Protein AF-A0A1Y6M067-F1 (afdb_monomer_lite)

Organism: NCBI:txid1276529

InterPro domains:
  IPR058913 Integrase core domain, putative [PF24764] (2-36)

Radius of gyration: 23.62 Å; chains: 1; bounding box: 59×36×52 Å

Secondary structure (DSSP, 8-state):
-HHHHHHHHHHHHHHHHHHHHHHHHHHSPBPP-TT-TTS--B-HHHHHHT--PPP-SPPP-HHHHHHHHHHHTT--TT-SS-HHHHHHHHHHHHHTT-TTS-SS-S-TTT---HHHHHHHHHHHHHHHHHHHHTT----PPPPPP-TTTT-------HHHHHHHHHHHHS--

Sequence (172 aa):
MDRISMKFIYTPMIRKQLQGFVRTWNKHKIRRQRNRPHVIPGRPHVLYNYLQRPNQGDPIDTEYIKALNETTKGWKIHEYLPKTTIEFCKDILRREGFPSGRAAPANFVQSLGKEEH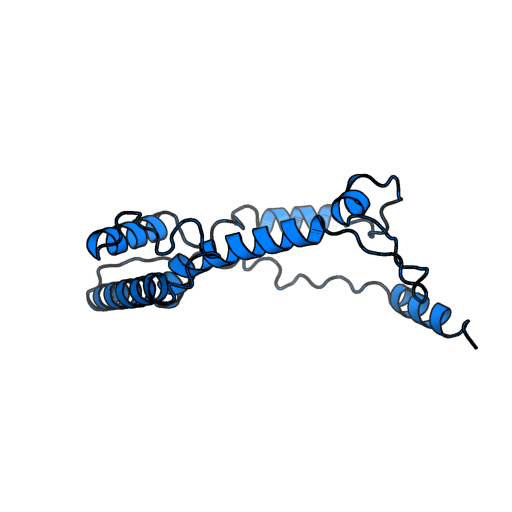EIAYARLRYRLRQLSDGEQASLEETLAPLGGRKWKPTSTSDEVLDLYKEHAEDED

pLDDT: mean 74.22, std 13.98, range [37.69, 90.56]

Structure (mmCIF, N/CA/C/O backbone):
data_AF-A0A1Y6M067-F1
#
_entry.id   AF-A0A1Y6M067-F1
#
loop_
_atom_site.group_PDB
_atom_site.id
_atom_site.type_symbol
_atom_site.label_atom_id
_atom_site.label_alt_id
_atom_site.label_comp_id
_atom_site.label_asym_id
_atom_site.label_entity_id
_atom_site.label_seq_id
_atom_site.pdbx_PDB_ins_code
_atom_site.Cartn_x
_atom_site.Cartn_y
_atom_site.Cartn_z
_atom_site.occupancy
_atom_site.B_iso_or_equiv
_atom_site.auth_seq_id
_atom_site.auth_comp_id
_atom_site.auth_asym_id
_atom_site.auth_atom_id
_atom_site.pdbx_PDB_model_num
ATOM 1 N N . MET A 1 1 ? -9.437 -9.865 12.745 1.00 78.50 1 MET A N 1
ATOM 2 C CA . MET A 1 1 ? -9.224 -8.541 13.379 1.00 78.50 1 MET A CA 1
ATOM 3 C C . MET A 1 1 ? -7.798 -8.019 13.241 1.00 78.50 1 MET A C 1
ATOM 5 O O . MET A 1 1 ? -7.628 -6.966 12.642 1.00 78.50 1 MET A O 1
ATOM 9 N N . ASP A 1 2 ? -6.770 -8.751 13.684 1.00 82.19 2 ASP A N 1
ATOM 10 C CA . ASP A 1 2 ? -5.371 -8.274 13.629 1.00 82.19 2 ASP A CA 1
ATOM 11 C C . ASP A 1 2 ? -4.898 -7.876 12.212 1.00 82.19 2 ASP A C 1
ATOM 13 O O . ASP A 1 2 ? -4.260 -6.838 12.034 1.00 82.19 2 ASP A O 1
ATOM 17 N N . ARG A 1 3 ? -5.276 -8.644 11.178 1.00 85.19 3 ARG A N 1
ATOM 18 C CA . ARG A 1 3 ? -4.972 -8.320 9.770 1.00 85.19 3 ARG A CA 1
ATOM 19 C C . ARG A 1 3 ? -5.611 -7.012 9.311 1.00 85.19 3 ARG A C 1
ATOM 21 O O . ARG A 1 3 ? -4.978 -6.277 8.561 1.00 85.19 3 ARG A O 1
ATOM 28 N N . ILE A 1 4 ? -6.831 -6.709 9.755 1.00 86.31 4 ILE A N 1
ATOM 29 C CA . ILE A 1 4 ? -7.535 -5.464 9.416 1.00 86.31 4 ILE A CA 1
ATOM 30 C C . ILE A 1 4 ? -6.818 -4.282 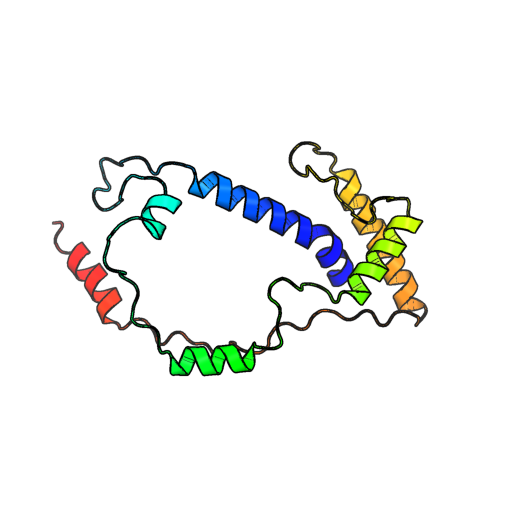10.060 1.00 86.31 4 ILE A C 1
ATOM 32 O O . ILE A 1 4 ? -6.485 -3.333 9.356 1.00 86.31 4 ILE A O 1
ATOM 36 N N . SER A 1 5 ? -6.494 -4.372 11.356 1.00 85.75 5 SER A N 1
ATOM 37 C CA . SER A 1 5 ? -5.707 -3.347 12.053 1.00 85.75 5 SER A CA 1
ATOM 38 C C . SER A 1 5 ? -4.367 -3.114 11.359 1.00 85.75 5 SER A C 1
ATOM 40 O O . SER A 1 5 ? -4.016 -1.978 11.054 1.00 85.75 5 SER A O 1
ATOM 42 N N . MET A 1 6 ? -3.638 -4.186 11.038 1.00 87.56 6 MET A N 1
ATOM 43 C CA . MET A 1 6 ? -2.339 -4.085 10.375 1.00 87.56 6 MET A CA 1
ATOM 44 C C . MET A 1 6 ? -2.465 -3.456 8.981 1.00 87.56 6 MET A C 1
ATOM 46 O O . MET A 1 6 ? -1.743 -2.512 8.659 1.00 87.56 6 MET A O 1
ATOM 50 N N . LYS A 1 7 ? -3.415 -3.928 8.161 1.00 87.19 7 LYS A N 1
ATOM 51 C CA . LYS A 1 7 ? -3.679 -3.384 6.822 1.00 87.19 7 LYS A CA 1
ATOM 52 C C . LYS A 1 7 ? -4.050 -1.905 6.896 1.00 87.19 7 LYS A C 1
ATOM 54 O O . LYS A 1 7 ? -3.507 -1.118 6.127 1.00 87.19 7 LYS A O 1
ATOM 59 N N . PHE A 1 8 ? -4.943 -1.523 7.803 1.00 87.94 8 PHE A N 1
ATOM 60 C CA . PHE A 1 8 ? -5.417 -0.150 7.947 1.00 87.94 8 PHE A CA 1
ATOM 61 C C . PHE A 1 8 ? -4.287 0.827 8.295 1.00 87.94 8 PHE A C 1
ATOM 63 O O . PHE A 1 8 ? -4.163 1.864 7.643 1.00 87.94 8 PHE A O 1
ATOM 70 N N . ILE A 1 9 ? -3.449 0.470 9.273 1.00 85.62 9 ILE A N 1
ATOM 71 C CA . ILE A 1 9 ? -2.359 1.316 9.772 1.00 85.62 9 ILE A CA 1
ATOM 72 C C . ILE A 1 9 ? -1.198 1.353 8.768 1.00 85.62 9 ILE A C 1
ATOM 74 O O . ILE A 1 9 ? -0.825 2.420 8.284 1.00 85.62 9 ILE A O 1
ATOM 78 N N . TYR A 1 10 ? -0.656 0.188 8.402 1.00 85.56 10 TYR A N 1
ATOM 79 C CA . TYR A 1 10 ? 0.636 0.100 7.716 1.00 85.56 10 TYR A CA 1
ATOM 80 C C . TYR A 1 10 ? 0.550 0.176 6.190 1.00 85.56 10 TYR A C 1
ATOM 82 O O . TYR A 1 10 ? 1.476 0.682 5.559 1.00 85.56 10 TYR A O 1
ATOM 90 N N . THR A 1 11 ? -0.542 -0.266 5.556 1.00 87.56 11 THR A N 1
ATOM 91 C CA . THR A 1 11 ? -0.654 -0.223 4.082 1.00 87.56 11 THR A CA 1
ATOM 92 C C . THR A 1 11 ? -0.458 1.179 3.492 1.00 87.56 11 THR A C 1
ATOM 94 O O . THR A 1 11 ? 0.332 1.312 2.552 1.00 87.56 11 THR A O 1
ATOM 97 N N . PRO A 1 12 ? -1.114 2.249 3.992 1.00 85.12 12 PRO A N 1
ATOM 98 C CA . PRO A 1 12 ? -0.877 3.592 3.463 1.00 85.12 12 PRO A CA 1
ATOM 99 C C . PRO A 1 12 ? 0.567 4.072 3.690 1.00 85.12 12 PRO A C 1
ATOM 101 O O . PRO A 1 12 ? 1.115 4.769 2.834 1.00 85.12 12 PRO A O 1
ATOM 104 N N . MET A 1 13 ? 1.201 3.667 4.795 1.00 82.38 13 MET A N 1
ATOM 105 C CA . MET A 1 13 ? 2.588 4.019 5.123 1.00 82.38 13 MET A CA 1
ATOM 106 C C . MET A 1 13 ? 3.570 3.357 4.150 1.00 82.38 13 MET A C 1
ATOM 108 O O . MET A 1 13 ? 4.360 4.047 3.503 1.00 82.38 13 MET A O 1
ATOM 112 N N . ILE A 1 14 ? 3.449 2.039 3.968 1.00 85.56 14 ILE A N 1
ATOM 113 C CA . ILE A 1 14 ? 4.265 1.251 3.037 1.00 85.56 14 ILE A CA 1
ATOM 114 C C . ILE A 1 14 ? 4.098 1.779 1.612 1.00 85.56 14 ILE A C 1
ATOM 116 O O . ILE A 1 14 ? 5.088 2.019 0.924 1.00 85.56 14 ILE A O 1
ATOM 120 N N . ARG A 1 15 ? 2.858 2.030 1.164 1.00 86.88 15 ARG A N 1
ATOM 121 C CA . ARG A 1 15 ? 2.598 2.577 -0.179 1.00 86.88 15 ARG A CA 1
ATOM 122 C C . ARG A 1 15 ? 3.302 3.912 -0.394 1.00 86.88 15 ARG A C 1
ATOM 124 O O . ARG A 1 15 ? 3.899 4.118 -1.448 1.00 86.88 15 ARG A O 1
ATOM 131 N N . LYS A 1 16 ? 3.268 4.804 0.598 1.00 84.19 16 LYS A N 1
ATOM 132 C CA . LYS A 1 16 ? 3.953 6.096 0.514 1.00 84.19 16 LYS A CA 1
ATOM 133 C C . LYS A 1 16 ? 5.473 5.936 0.445 1.00 84.19 16 LYS A C 1
ATOM 135 O O . LYS A 1 16 ? 6.105 6.595 -0.380 1.00 84.19 16 LYS A O 1
ATOM 140 N N . GLN A 1 17 ? 6.056 5.070 1.272 1.00 83.75 17 GLN A N 1
ATOM 141 C CA . GLN A 1 17 ? 7.497 4.810 1.241 1.00 83.75 17 GLN A CA 1
ATOM 142 C C . GLN A 1 17 ? 7.943 4.193 -0.076 1.00 83.75 17 GLN A C 1
ATOM 144 O O . GLN A 1 17 ? 8.908 4.667 -0.667 1.00 83.75 17 GLN A O 1
ATOM 149 N N . LEU A 1 18 ? 7.213 3.193 -0.568 1.00 87.38 18 LEU A N 1
ATOM 150 C CA . LEU A 1 18 ? 7.517 2.543 -1.835 1.00 87.38 18 LEU A CA 1
ATOM 151 C C . LEU A 1 18 ? 7.451 3.543 -2.993 1.00 87.38 18 LEU A C 1
ATOM 153 O O . LEU A 1 18 ? 8.366 3.607 -3.807 1.00 87.38 18 LEU A O 1
ATOM 157 N N . GLN A 1 19 ? 6.417 4.391 -3.033 1.00 87.25 19 GLN A N 1
ATOM 158 C CA . GLN A 1 19 ? 6.335 5.474 -4.016 1.00 87.25 19 GLN A CA 1
ATOM 159 C C . GLN A 1 19 ? 7.514 6.449 -3.900 1.00 87.25 19 GLN A C 1
ATOM 161 O O . GLN A 1 19 ? 8.064 6.867 -4.919 1.00 87.25 19 GLN A O 1
ATOM 166 N N . GLY A 1 20 ? 7.917 6.811 -2.679 1.00 86.94 20 GLY A N 1
ATOM 167 C CA . GLY A 1 20 ? 9.082 7.661 -2.430 1.00 86.94 20 GLY A CA 1
ATOM 168 C C . GLY A 1 20 ? 10.390 7.029 -2.908 1.00 86.94 20 GLY A C 1
ATOM 169 O O . GLY A 1 20 ? 11.183 7.697 -3.572 1.00 86.94 20 GLY A O 1
ATOM 170 N N . PHE A 1 21 ? 10.578 5.736 -2.642 1.00 88.00 21 PHE A N 1
ATOM 171 C CA . PHE A 1 21 ? 11.720 4.954 -3.103 1.00 88.00 21 PHE A CA 1
ATOM 172 C C . PHE A 1 21 ? 11.780 4.916 -4.631 1.00 88.00 21 PHE A C 1
ATOM 174 O O . PHE A 1 21 ? 12.775 5.346 -5.207 1.00 88.00 21 PHE A O 1
ATOM 181 N N . VAL A 1 22 ? 10.690 4.508 -5.291 1.00 87.38 22 VAL A N 1
ATOM 182 C CA . VAL A 1 22 ? 10.603 4.427 -6.759 1.00 87.38 22 VAL A CA 1
ATOM 183 C C . VAL A 1 22 ? 10.904 5.781 -7.400 1.00 87.38 22 VAL A C 1
ATOM 185 O O . VAL A 1 22 ? 11.709 5.861 -8.324 1.00 87.38 22 VAL A O 1
ATOM 188 N N . ARG A 1 23 ? 10.312 6.871 -6.893 1.00 87.38 23 ARG A N 1
ATOM 189 C CA . ARG A 1 23 ? 10.556 8.229 -7.410 1.00 87.38 23 ARG A CA 1
ATOM 190 C C . ARG A 1 23 ? 12.009 8.661 -7.242 1.00 87.38 23 ARG A C 1
ATOM 192 O O . ARG A 1 23 ? 12.594 9.206 -8.175 1.00 87.38 23 ARG A O 1
ATOM 199 N N . THR A 1 24 ? 12.579 8.426 -6.064 1.00 88.38 24 THR A N 1
ATOM 200 C CA . THR A 1 24 ? 13.970 8.785 -5.760 1.00 88.38 24 THR A CA 1
ATOM 201 C C . THR A 1 24 ? 14.928 8.006 -6.652 1.00 88.38 24 THR A C 1
ATOM 203 O O . THR A 1 24 ? 15.778 8.596 -7.317 1.00 88.38 24 THR A O 1
ATOM 206 N N . TRP A 1 25 ? 14.742 6.691 -6.742 1.00 84.81 25 TRP A N 1
ATOM 207 C CA . TRP A 1 25 ? 15.632 5.819 -7.494 1.00 84.81 25 TRP A CA 1
ATOM 208 C C . TRP A 1 25 ? 15.549 6.061 -9.002 1.00 84.81 25 TRP A C 1
ATOM 210 O O . TRP A 1 25 ? 16.574 6.206 -9.662 1.00 84.81 25 TRP A O 1
ATOM 220 N N . ASN A 1 26 ? 14.341 6.239 -9.542 1.00 86.19 26 ASN A N 1
ATOM 221 C CA . ASN A 1 26 ? 14.147 6.518 -10.968 1.00 86.19 26 ASN A CA 1
ATOM 222 C C . ASN A 1 26 ? 14.679 7.893 -11.405 1.00 86.19 26 ASN A C 1
ATOM 224 O O . ASN A 1 26 ? 14.881 8.123 -12.601 1.00 86.19 26 ASN A O 1
ATOM 228 N N . LYS A 1 27 ? 14.927 8.805 -10.456 1.00 88.00 27 LYS A N 1
ATOM 229 C CA . LYS A 1 27 ? 15.588 10.093 -10.705 1.00 88.00 27 LYS A CA 1
ATOM 230 C C . LYS A 1 27 ? 17.112 9.957 -10.778 1.00 88.00 27 LYS A C 1
ATOM 232 O O . LYS A 1 27 ? 17.760 10.760 -11.457 1.00 88.00 27 LYS A O 1
ATOM 237 N N . HIS A 1 28 ? 17.693 8.977 -10.088 1.00 86.25 28 HIS A N 1
ATOM 238 C CA . HIS A 1 28 ? 19.138 8.790 -10.043 1.00 86.25 28 HIS A CA 1
ATOM 239 C C . HIS A 1 28 ? 19.673 8.313 -11.394 1.00 86.25 28 HIS A C 1
ATOM 241 O O . HIS A 1 28 ? 19.122 7.426 -12.039 1.00 86.25 28 HIS A O 1
ATOM 247 N N . LYS A 1 29 ? 20.765 8.933 -11.846 1.00 86.44 29 LYS A N 1
ATOM 248 C CA . LYS A 1 29 ? 21.428 8.553 -13.094 1.00 86.44 29 LYS A CA 1
ATOM 249 C C . LYS A 1 29 ? 22.259 7.290 -12.856 1.00 86.44 29 LYS A C 1
ATOM 251 O O . LYS A 1 29 ? 23.183 7.320 -12.044 1.00 86.44 29 LYS A O 1
ATOM 256 N N . ILE A 1 30 ? 21.980 6.229 -13.610 1.00 85.88 30 ILE A N 1
ATOM 257 C CA . ILE A 1 30 ? 22.866 5.076 -13.765 1.00 85.88 30 ILE A CA 1
ATOM 258 C C . ILE A 1 30 ? 24.178 5.591 -14.361 1.00 85.88 30 ILE A C 1
ATOM 260 O O . ILE A 1 30 ? 24.204 6.191 -15.443 1.00 85.88 30 ILE A O 1
ATOM 264 N N . ARG A 1 31 ? 25.266 5.418 -13.610 1.00 86.00 31 ARG A N 1
ATOM 265 C CA . ARG A 1 31 ? 26.609 5.827 -14.028 1.00 86.00 31 ARG A CA 1
ATOM 266 C C . ARG A 1 31 ? 27.177 4.801 -15.001 1.00 86.00 31 ARG A C 1
ATOM 268 O O . ARG A 1 31 ? 26.875 3.617 -14.901 1.00 86.00 31 ARG A O 1
ATOM 275 N N . ARG A 1 32 ? 28.033 5.262 -15.913 1.00 86.69 32 ARG A N 1
ATOM 276 C CA . ARG A 1 32 ? 28.784 4.372 -16.801 1.00 86.69 32 ARG A CA 1
ATOM 277 C C . ARG A 1 32 ? 29.729 3.517 -15.956 1.00 86.69 32 ARG A C 1
ATOM 279 O O . ARG A 1 32 ? 30.470 4.057 -15.138 1.00 86.69 32 ARG A O 1
ATOM 286 N N . GLN A 1 33 ? 29.693 2.207 -16.159 1.00 85.94 33 GLN A N 1
ATOM 287 C CA . GLN A 1 33 ? 30.559 1.248 -15.478 1.00 85.94 33 GLN A CA 1
ATOM 288 C C . GLN A 1 33 ? 31.599 0.730 -16.474 1.00 85.94 33 GLN A C 1
ATOM 290 O O . GLN A 1 33 ? 31.235 0.258 -17.547 1.00 85.94 33 GLN A O 1
ATOM 295 N N . ARG A 1 34 ? 32.895 0.840 -16.138 1.00 86.00 34 ARG A N 1
ATOM 296 C CA . ARG A 1 34 ? 34.000 0.477 -17.049 1.00 86.00 34 ARG A CA 1
ATOM 297 C C . ARG A 1 34 ? 33.937 -0.990 -17.485 1.00 86.00 34 ARG A C 1
ATOM 299 O O . ARG A 1 34 ? 34.143 -1.267 -18.656 1.00 86.00 34 ARG A O 1
ATOM 306 N N . ASN A 1 35 ? 33.580 -1.883 -16.564 1.00 90.56 35 ASN A N 1
ATOM 307 C CA . ASN A 1 35 ? 33.572 -3.331 -16.789 1.00 90.56 35 ASN A CA 1
ATOM 308 C C . ASN A 1 35 ? 32.193 -3.865 -17.220 1.00 90.56 35 ASN A C 1
ATOM 310 O O . ASN A 1 35 ? 31.971 -5.067 -17.189 1.00 90.56 35 ASN A O 1
ATOM 314 N N . ARG A 1 36 ? 31.227 -2.991 -17.542 1.00 83.06 36 ARG A N 1
ATOM 315 C CA . ARG A 1 36 ? 29.883 -3.400 -17.984 1.00 83.06 36 ARG A CA 1
ATOM 316 C C . ARG A 1 36 ? 29.420 -2.544 -19.162 1.00 83.06 36 ARG A C 1
ATOM 318 O O . ARG A 1 36 ? 28.593 -1.648 -18.976 1.00 83.06 36 ARG A O 1
ATOM 325 N N . PRO A 1 37 ? 29.962 -2.786 -20.369 1.00 82.88 37 PRO A N 1
ATOM 326 C CA . PRO A 1 37 ? 29.637 -1.992 -21.553 1.00 82.88 37 PRO A CA 1
ATOM 327 C C . PRO A 1 37 ? 28.165 -2.124 -21.976 1.00 82.88 37 PRO A C 1
ATOM 329 O O . PRO A 1 37 ? 27.612 -1.177 -22.528 1.00 82.88 37 PRO A O 1
ATOM 332 N N . HIS A 1 38 ? 27.510 -3.246 -21.650 1.00 81.62 38 HIS A N 1
ATOM 333 C CA . HIS A 1 38 ? 26.088 -3.485 -21.923 1.00 81.62 38 HIS A CA 1
ATOM 334 C C . HIS A 1 38 ? 25.140 -2.626 -21.062 1.00 81.62 38 HIS A C 1
ATOM 336 O O . HIS A 1 38 ? 23.974 -2.447 -21.412 1.00 81.62 38 HIS A O 1
ATOM 342 N N . VAL A 1 39 ? 25.607 -2.070 -19.934 1.00 81.38 39 VAL A N 1
ATOM 343 C CA . VAL A 1 39 ? 24.774 -1.228 -19.064 1.00 81.38 39 VAL A CA 1
ATOM 344 C C . VAL A 1 39 ? 24.680 0.179 -19.643 1.00 81.38 39 VAL A C 1
ATOM 346 O O . VAL A 1 39 ? 25.654 0.932 -19.682 1.00 81.38 39 VAL A O 1
ATOM 349 N N . ILE A 1 40 ? 23.469 0.569 -20.037 1.00 80.81 40 ILE A N 1
ATOM 350 C CA . ILE A 1 40 ? 23.209 1.884 -20.623 1.00 80.81 40 ILE A CA 1
ATOM 351 C C . ILE A 1 40 ? 23.220 2.954 -19.517 1.00 80.81 40 ILE A C 1
ATOM 353 O O . ILE A 1 40 ? 22.382 2.919 -18.610 1.00 80.81 40 ILE A O 1
ATOM 357 N N . PRO A 1 41 ? 24.129 3.946 -19.573 1.00 85.94 41 PRO A N 1
ATOM 358 C CA . PRO A 1 41 ? 24.126 5.042 -18.619 1.00 85.94 41 PRO A CA 1
ATOM 359 C C . PRO A 1 41 ? 22.983 6.014 -18.925 1.00 85.94 41 PRO A C 1
ATOM 361 O O . PRO A 1 41 ? 22.687 6.323 -20.076 1.00 85.94 41 PRO A O 1
ATOM 364 N N . GLY A 1 42 ? 22.366 6.574 -17.889 1.00 86.62 42 GLY A N 1
ATOM 365 C CA . GLY A 1 42 ? 21.223 7.469 -18.061 1.00 86.62 42 GLY A CA 1
ATOM 366 C C . GLY A 1 42 ? 20.285 7.443 -16.868 1.00 86.62 42 GLY A C 1
ATOM 367 O O . GLY A 1 42 ? 20.550 6.782 -15.870 1.00 86.62 42 GLY A O 1
ATOM 368 N N . ARG A 1 43 ? 19.195 8.206 -16.930 1.00 85.81 43 ARG A N 1
ATOM 369 C CA . ARG A 1 43 ? 18.156 8.150 -15.892 1.00 85.81 43 ARG A CA 1
ATOM 370 C C . ARG A 1 43 ? 17.158 7.054 -16.266 1.00 85.81 43 ARG A C 1
ATOM 372 O O . ARG A 1 43 ? 16.595 7.177 -17.351 1.00 85.81 43 ARG A O 1
ATOM 379 N N . PRO A 1 44 ? 16.889 6.053 -15.409 1.00 85.69 44 PRO A N 1
ATOM 380 C CA . PRO A 1 44 ? 15.997 4.937 -15.730 1.00 85.69 44 PRO A CA 1
ATOM 381 C C . PRO A 1 44 ? 14.656 5.378 -16.320 1.00 85.69 44 PRO A C 1
ATOM 383 O O . PRO A 1 44 ? 14.251 4.894 -17.370 1.00 85.69 44 PRO A O 1
ATOM 386 N N . HIS A 1 45 ? 14.015 6.378 -15.708 1.00 82.44 45 HIS A N 1
ATOM 387 C CA . HIS A 1 45 ? 12.746 6.922 -16.196 1.00 82.44 45 HIS A CA 1
ATOM 388 C C . HIS A 1 45 ? 12.829 7.449 -17.635 1.00 82.44 45 HIS A C 1
ATOM 390 O O . HIS A 1 45 ? 11.898 7.261 -18.415 1.00 82.44 45 HIS A O 1
ATOM 396 N N . VAL A 1 46 ? 13.947 8.091 -17.986 1.00 84.19 46 VAL A N 1
ATOM 397 C CA . VAL A 1 46 ? 14.170 8.620 -19.334 1.00 84.19 46 VAL A CA 1
ATOM 398 C C . VAL A 1 46 ? 14.473 7.499 -20.312 1.00 84.19 46 VAL A C 1
ATOM 400 O O . VAL A 1 46 ? 13.947 7.498 -21.421 1.00 84.19 46 VAL A O 1
ATOM 403 N N . LEU A 1 47 ? 15.287 6.537 -19.872 1.00 84.00 47 LEU A N 1
ATOM 404 C CA . LEU A 1 47 ? 15.655 5.387 -20.680 1.00 84.00 47 LEU A CA 1
ATOM 405 C C . LEU A 1 47 ? 14.443 4.539 -21.068 1.00 84.00 47 LEU A C 1
ATOM 407 O O . LEU A 1 47 ? 14.400 4.028 -22.177 1.00 84.00 47 LEU A O 1
ATOM 411 N N . TYR A 1 48 ? 13.465 4.425 -20.172 1.00 80.81 48 TYR A N 1
ATOM 412 C CA . TYR A 1 48 ? 12.269 3.627 -20.403 1.00 80.81 48 TYR A CA 1
ATOM 413 C C . TYR A 1 48 ? 11.213 4.348 -21.259 1.00 80.81 48 TYR A C 1
ATOM 415 O O . TYR A 1 48 ? 10.665 3.749 -22.174 1.00 80.81 48 TYR A O 1
ATOM 423 N N . ASN A 1 49 ? 10.932 5.632 -20.996 1.00 80.81 49 ASN A N 1
ATOM 424 C CA . ASN A 1 49 ? 9.794 6.323 -21.628 1.00 80.81 49 ASN A CA 1
ATOM 425 C C . ASN A 1 49 ? 10.127 7.127 -22.887 1.00 80.81 49 ASN A C 1
ATOM 427 O O . ASN A 1 49 ? 9.217 7.442 -23.648 1.00 80.81 49 ASN A O 1
ATOM 431 N N . TYR A 1 50 ? 11.384 7.542 -23.068 1.00 80.06 50 TYR A N 1
ATOM 432 C CA . TYR A 1 50 ? 11.737 8.530 -24.096 1.00 80.06 50 TYR A CA 1
ATOM 433 C C . TYR A 1 50 ? 12.836 8.072 -25.054 1.00 80.06 50 TYR A C 1
ATOM 435 O O . TYR A 1 50 ? 13.120 8.787 -26.014 1.00 80.06 50 TYR A O 1
ATOM 443 N N . LEU A 1 51 ? 13.473 6.916 -24.833 1.00 72.56 51 LEU A N 1
ATOM 444 C CA . LEU A 1 51 ? 14.377 6.389 -25.851 1.00 72.56 51 LEU A CA 1
ATOM 445 C C . LEU A 1 51 ? 13.574 5.782 -26.999 1.00 72.56 51 LEU A C 1
ATOM 447 O O . LEU A 1 51 ? 12.723 4.926 -26.787 1.00 72.56 51 LEU A O 1
ATOM 451 N N . GLN A 1 52 ? 13.927 6.168 -28.224 1.00 70.62 52 GLN A N 1
ATOM 452 C CA . GLN A 1 52 ? 13.451 5.550 -29.463 1.00 70.62 52 GLN A CA 1
ATOM 453 C C . GLN A 1 52 ? 14.122 4.184 -29.688 1.00 70.62 52 GLN A C 1
ATOM 455 O O . GLN A 1 52 ? 14.733 3.943 -30.726 1.00 70.62 52 GLN A O 1
ATOM 460 N N . ARG A 1 53 ? 14.098 3.304 -28.684 1.00 67.88 53 ARG A N 1
ATOM 461 C CA . ARG A 1 53 ? 14.573 1.929 -28.845 1.00 67.88 53 ARG A CA 1
ATOM 462 C C . ARG A 1 53 ? 13.394 1.018 -29.170 1.00 67.88 53 ARG A C 1
ATOM 464 O O . ARG A 1 53 ? 12.320 1.211 -28.599 1.00 67.88 53 ARG A O 1
ATOM 471 N N . PRO A 1 54 ? 13.589 0.028 -30.053 1.00 68.38 54 PRO A N 1
ATOM 472 C CA . PRO A 1 54 ? 12.581 -0.993 -30.276 1.00 68.38 54 PRO A CA 1
ATOM 473 C C . PRO A 1 54 ? 12.307 -1.710 -28.953 1.00 68.38 54 PRO A C 1
ATOM 475 O O . PRO A 1 54 ? 13.246 -2.080 -28.239 1.00 68.38 54 PRO A O 1
ATOM 478 N N . ASN A 1 55 ? 11.023 -1.854 -28.619 1.00 69.19 55 ASN A N 1
ATOM 479 C CA . ASN A 1 55 ? 10.590 -2.597 -27.444 1.00 69.19 55 ASN A CA 1
ATOM 480 C C . ASN A 1 55 ? 11.137 -4.027 -27.548 1.00 69.19 55 ASN A C 1
ATOM 482 O O . ASN A 1 55 ? 10.840 -4.720 -28.512 1.00 69.19 55 ASN A O 1
ATOM 486 N N . GLN A 1 56 ? 11.966 -4.424 -26.582 1.00 68.50 56 GLN A N 1
ATOM 487 C CA . GLN A 1 56 ? 12.570 -5.761 -26.515 1.00 68.50 56 GLN A CA 1
ATOM 488 C C . GLN A 1 56 ? 11.662 -6.768 -25.792 1.00 68.50 56 GLN A C 1
ATOM 490 O O . GLN A 1 56 ? 12.085 -7.881 -25.513 1.00 68.50 56 GLN A O 1
ATOM 495 N N . GLY A 1 57 ? 10.454 -6.357 -25.394 1.00 69.81 57 GLY A N 1
ATOM 4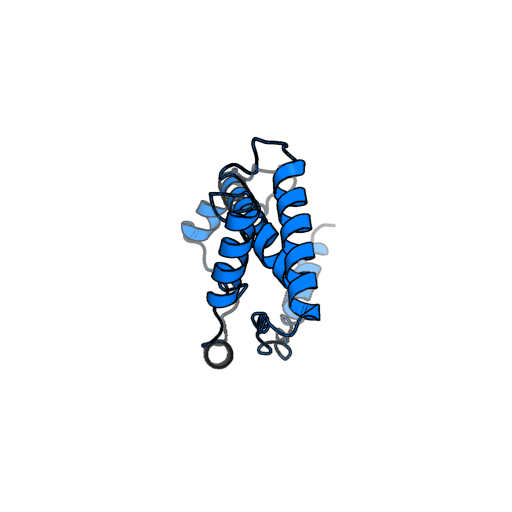96 C CA . GLY A 1 57 ? 9.475 -7.264 -24.812 1.00 69.81 57 GLY A CA 1
ATOM 497 C C . GLY A 1 57 ? 8.812 -8.124 -25.881 1.00 69.81 57 GLY A C 1
ATOM 498 O O . GLY A 1 57 ? 8.516 -7.634 -26.973 1.00 69.81 57 GLY A O 1
ATOM 499 N N . ASP A 1 58 ? 8.530 -9.374 -25.532 1.00 76.19 58 ASP A N 1
ATOM 500 C CA . ASP A 1 58 ? 7.787 -10.284 -26.395 1.00 76.19 58 ASP A CA 1
ATOM 501 C C . ASP A 1 58 ? 6.386 -9.738 -26.715 1.00 76.19 58 ASP A C 1
ATOM 503 O O . ASP A 1 58 ? 5.763 -9.066 -25.876 1.00 76.19 58 ASP A O 1
ATOM 507 N N . PRO A 1 59 ? 5.860 -10.015 -27.923 1.00 76.00 59 PRO A N 1
ATOM 508 C CA . PRO A 1 59 ? 4.485 -9.684 -28.254 1.00 76.00 59 PRO A CA 1
ATOM 509 C C . PRO A 1 59 ? 3.547 -10.377 -27.265 1.00 76.00 59 PRO A C 1
ATOM 511 O O . PRO A 1 59 ? 3.598 -11.590 -27.066 1.00 76.00 59 PRO A O 1
ATOM 514 N N . ILE A 1 60 ? 2.685 -9.590 -26.623 1.00 75.00 60 ILE A N 1
ATOM 515 C CA . ILE A 1 60 ? 1.792 -10.117 -25.597 1.00 75.00 60 ILE A CA 1
ATOM 516 C C . ILE A 1 60 ? 0.538 -10.695 -26.254 1.00 75.00 60 ILE A C 1
ATOM 518 O O . ILE A 1 60 ? -0.087 -10.035 -27.086 1.00 75.00 60 ILE A O 1
ATOM 522 N N . ASP A 1 61 ? 0.131 -11.892 -25.831 1.00 83.12 61 ASP A N 1
ATOM 523 C CA . ASP A 1 61 ? -1.139 -12.493 -26.236 1.00 83.12 61 ASP A CA 1
ATOM 524 C C . ASP A 1 61 ? -2.323 -11.625 -25.765 1.00 83.12 61 ASP A C 1
ATOM 526 O O . ASP A 1 61 ? -2.655 -11.519 -24.577 1.00 83.12 61 ASP A O 1
ATOM 530 N N . THR A 1 62 ? -2.954 -10.958 -26.732 1.00 84.38 62 THR A N 1
ATOM 531 C CA . THR A 1 62 ? -4.039 -10.006 -26.481 1.00 84.38 62 THR A CA 1
ATOM 532 C C . THR A 1 62 ? -5.351 -10.679 -26.081 1.00 84.38 62 THR A C 1
ATOM 534 O O . THR A 1 62 ? -6.127 -10.081 -25.330 1.00 84.38 62 THR A O 1
ATOM 537 N N . GLU A 1 63 ? -5.609 -11.906 -26.539 1.00 84.31 63 GLU A N 1
ATOM 538 C CA . GLU A 1 63 ? -6.799 -12.672 -26.157 1.00 84.31 63 GLU A CA 1
ATOM 539 C C . GLU A 1 63 ? -6.663 -13.144 -24.713 1.00 84.31 63 GLU A C 1
ATOM 541 O O . GLU A 1 63 ? -7.580 -12.992 -23.901 1.00 84.31 63 GLU A O 1
ATOM 546 N N . TYR A 1 64 ? -5.459 -13.583 -24.357 1.00 79.31 64 TYR A N 1
ATOM 547 C CA . TYR A 1 64 ? -5.109 -13.953 -22.997 1.00 79.31 64 TYR A CA 1
ATOM 548 C C . TYR A 1 64 ? -5.212 -12.779 -22.011 1.00 79.31 64 TYR A C 1
ATOM 550 O O . TYR A 1 64 ? -5.787 -12.926 -20.928 1.00 79.31 64 TYR A O 1
ATOM 558 N N . ILE A 1 65 ? -4.734 -11.582 -22.386 1.00 83.38 65 ILE A N 1
ATOM 559 C CA . ILE A 1 65 ? -4.923 -10.362 -21.577 1.00 83.38 65 ILE A CA 1
ATOM 560 C C . ILE A 1 65 ? -6.411 -10.057 -21.376 1.00 83.38 65 ILE A C 1
ATOM 562 O O . ILE A 1 65 ? -6.810 -9.676 -20.273 1.00 83.38 65 ILE A O 1
ATOM 566 N N . LYS A 1 66 ? -7.242 -10.186 -22.419 1.00 86.00 66 LYS A N 1
ATOM 567 C CA . LYS A 1 66 ? -8.685 -9.917 -22.312 1.00 86.00 66 LYS A CA 1
ATOM 568 C C . LYS A 1 66 ? -9.346 -10.862 -21.313 1.00 86.00 66 LYS A C 1
ATOM 570 O O . LYS A 1 66 ? -10.012 -10.378 -20.399 1.00 86.00 66 LYS A O 1
ATOM 575 N N . ALA A 1 67 ? -9.078 -12.163 -21.415 1.00 84.25 67 ALA A N 1
ATOM 576 C CA . ALA A 1 67 ? -9.582 -13.152 -20.464 1.00 84.25 67 ALA A CA 1
ATOM 577 C C . ALA A 1 67 ? -9.132 -12.839 -19.024 1.00 84.25 67 ALA A C 1
ATOM 579 O O . ALA A 1 67 ? -9.928 -12.880 -18.082 1.00 84.25 67 ALA A O 1
ATOM 580 N N . LEU A 1 68 ? -7.869 -12.442 -18.833 1.00 80.75 68 LEU A N 1
ATOM 581 C CA . LEU A 1 68 ? -7.359 -12.052 -17.517 1.00 80.75 68 LEU A CA 1
ATOM 582 C C . LEU A 1 68 ? -8.067 -10.802 -16.969 1.00 80.75 68 LEU A C 1
ATOM 584 O O . LEU A 1 68 ? -8.472 -10.777 -15.801 1.00 80.75 68 LEU A O 1
ATOM 588 N N . ASN A 1 69 ? -8.263 -9.783 -17.804 1.00 83.81 69 ASN A N 1
ATOM 589 C CA . ASN A 1 69 ? -8.972 -8.562 -17.429 1.00 83.81 69 ASN A CA 1
ATOM 590 C C . ASN A 1 69 ? -10.432 -8.841 -17.054 1.00 83.81 69 ASN A C 1
ATOM 592 O O . ASN A 1 69 ? -10.931 -8.253 -16.099 1.00 83.81 69 ASN A O 1
ATOM 596 N N . GLU A 1 70 ? -11.112 -9.765 -17.735 1.00 84.81 70 GLU A N 1
ATOM 597 C CA . GLU A 1 70 ? -12.474 -10.178 -17.376 1.00 84.81 70 GLU A CA 1
ATOM 598 C C . GLU A 1 70 ? -12.531 -10.811 -15.983 1.00 84.81 70 GLU A C 1
ATOM 600 O O . GLU A 1 70 ? -13.373 -10.425 -15.169 1.00 84.81 70 GLU A O 1
ATOM 605 N N . THR A 1 71 ? -11.585 -11.698 -15.653 1.00 81.19 71 THR A N 1
ATOM 606 C CA . THR A 1 71 ? -11.536 -12.338 -14.323 1.00 81.19 71 THR A CA 1
ATOM 607 C C . THR A 1 71 ? -11.216 -11.369 -13.183 1.00 81.19 71 THR A C 1
ATOM 609 O O . THR A 1 71 ? -11.534 -11.644 -12.026 1.00 81.19 71 THR A O 1
ATOM 612 N N . THR A 1 72 ? -10.590 -10.231 -13.490 1.00 79.81 72 THR A N 1
ATOM 613 C CA . THR A 1 72 ? -10.116 -9.249 -12.503 1.00 79.81 72 THR A CA 1
ATOM 614 C C . THR A 1 72 ? -10.875 -7.923 -12.545 1.00 79.81 72 THR A C 1
ATOM 616 O O . THR A 1 72 ? -10.608 -7.053 -11.721 1.00 79.81 72 THR A O 1
ATOM 619 N N . LYS A 1 73 ? -11.876 -7.770 -13.423 1.00 79.44 73 LYS A N 1
ATOM 620 C CA . LYS A 1 73 ? -12.616 -6.515 -13.668 1.00 79.44 73 LYS A CA 1
ATOM 621 C C . LYS A 1 73 ? -13.239 -5.893 -12.413 1.00 79.44 73 LYS A C 1
ATOM 623 O O . LYS A 1 73 ? -13.329 -4.673 -12.303 1.00 79.44 73 LYS A O 1
ATOM 628 N N . GLY A 1 74 ? -13.678 -6.721 -11.466 1.00 76.50 74 GLY A N 1
ATOM 629 C CA . GLY A 1 74 ? -14.242 -6.268 -10.189 1.00 76.50 74 GLY A CA 1
ATOM 630 C C . GLY A 1 74 ? -13.196 -5.889 -9.136 1.00 76.50 74 GLY A C 1
ATOM 631 O O . GLY A 1 74 ? -13.539 -5.298 -8.113 1.00 76.50 74 GLY A O 1
ATOM 632 N N . TRP A 1 75 ? -11.925 -6.220 -9.362 1.00 77.38 75 TRP A N 1
ATOM 633 C CA . TRP A 1 75 ? -10.871 -6.061 -8.375 1.00 77.38 75 TRP A CA 1
ATOM 634 C C . TRP A 1 75 ? -10.125 -4.741 -8.552 1.00 77.38 75 TRP A C 1
ATOM 636 O O . TRP A 1 75 ? -9.516 -4.459 -9.583 1.00 77.38 75 TRP A O 1
ATOM 646 N N . LYS A 1 76 ? -10.132 -3.918 -7.503 1.00 80.38 76 LYS A N 1
ATOM 647 C CA . LYS A 1 76 ? -9.396 -2.655 -7.479 1.00 80.38 76 LYS A CA 1
ATOM 648 C C . LYS A 1 76 ? -8.081 -2.854 -6.739 1.00 80.38 76 LYS A C 1
ATOM 650 O O . LYS A 1 76 ? -8.069 -2.947 -5.519 1.00 80.38 76 LYS A O 1
ATOM 655 N N . ILE A 1 77 ? -6.962 -2.810 -7.462 1.00 77.00 77 ILE A N 1
ATOM 656 C CA . ILE A 1 77 ? -5.594 -2.962 -6.915 1.00 77.00 77 ILE A CA 1
ATOM 657 C C . ILE A 1 77 ? -5.334 -2.012 -5.728 1.00 77.00 77 ILE A C 1
ATOM 659 O O . ILE A 1 77 ? -4.631 -2.334 -4.767 1.00 77.00 77 ILE A O 1
ATOM 663 N N . HIS A 1 78 ? -5.899 -0.805 -5.782 1.00 80.44 78 HIS A N 1
ATOM 664 C CA . HIS A 1 78 ? -5.720 0.194 -4.732 1.00 80.44 78 HIS A CA 1
ATOM 665 C C . HIS A 1 78 ? -6.636 -0.011 -3.517 1.00 80.44 78 HIS A C 1
ATOM 667 O O . HIS A 1 78 ? -6.361 0.574 -2.468 1.00 80.44 78 HIS A O 1
ATOM 673 N N . GLU A 1 79 ? -7.653 -0.862 -3.602 1.00 85.06 79 GLU A N 1
ATOM 674 C CA . GLU A 1 79 ? -8.567 -1.183 -2.508 1.00 85.06 79 GLU A CA 1
ATOM 675 C C . GLU A 1 79 ? -7.995 -2.344 -1.684 1.00 85.06 79 GLU A C 1
ATOM 677 O O . GLU A 1 79 ? -7.966 -3.489 -2.115 1.00 85.06 79 GLU A O 1
ATOM 682 N N . TYR A 1 80 ? -7.450 -2.026 -0.507 1.00 84.06 80 TYR A N 1
ATOM 683 C CA . TYR A 1 80 ? -6.825 -3.007 0.396 1.00 84.06 80 TYR A CA 1
ATOM 684 C C . TYR A 1 80 ? -7.717 -3.382 1.589 1.00 84.06 80 TYR A C 1
ATOM 686 O O . TYR A 1 80 ? -7.458 -4.379 2.266 1.00 84.06 80 TYR A O 1
ATOM 694 N N . LEU A 1 81 ? -8.732 -2.558 1.849 1.00 86.31 81 LEU A N 1
ATOM 695 C CA . LEU A 1 81 ? -9.824 -2.769 2.789 1.00 86.31 81 LEU A CA 1
ATOM 696 C C . LEU A 1 81 ? -11.088 -2.125 2.193 1.00 86.31 81 LEU A C 1
ATOM 698 O O . LEU A 1 81 ? -10.955 -1.094 1.521 1.00 86.31 81 LEU A O 1
ATOM 702 N N . PRO A 1 82 ? -12.288 -2.676 2.455 1.00 87.31 82 PRO A N 1
ATOM 703 C CA . PRO A 1 82 ? -13.542 -2.039 2.071 1.00 87.31 82 PRO A CA 1
ATOM 704 C C . PRO A 1 82 ? -13.658 -0.637 2.673 1.00 87.31 82 PRO A C 1
ATOM 706 O O . PRO A 1 82 ? -13.183 -0.380 3.785 1.00 87.31 82 PRO A O 1
ATOM 709 N N . LYS A 1 83 ? -14.311 0.282 1.956 1.00 86.12 83 LYS A N 1
ATOM 710 C CA . LYS A 1 83 ? -14.488 1.671 2.421 1.00 86.12 83 LYS A CA 1
ATOM 711 C C . LYS A 1 83 ? -15.199 1.749 3.775 1.00 86.12 83 LYS A C 1
ATOM 713 O O . LYS A 1 83 ? -14.773 2.525 4.624 1.00 86.12 83 LYS A O 1
ATOM 718 N N . THR A 1 84 ? -16.200 0.897 3.983 1.00 86.38 84 THR A N 1
ATOM 719 C CA . THR A 1 84 ? -16.954 0.768 5.238 1.00 86.38 84 THR A CA 1
ATOM 720 C C . THR A 1 84 ? -16.033 0.419 6.410 1.00 86.38 84 THR A C 1
ATOM 722 O O . THR A 1 84 ? -16.005 1.126 7.414 1.00 86.38 84 THR A O 1
ATOM 725 N N . THR A 1 85 ? -15.187 -0.602 6.245 1.00 86.50 85 THR A N 1
ATOM 726 C CA . THR A 1 85 ? -14.179 -1.026 7.230 1.00 86.50 85 THR A CA 1
ATOM 727 C C . THR A 1 85 ? -13.161 0.086 7.513 1.00 86.50 85 THR A C 1
ATOM 729 O O . THR A 1 85 ? -12.776 0.308 8.660 1.00 86.50 85 THR A O 1
ATOM 732 N N . ILE A 1 86 ? -12.729 0.825 6.485 1.00 87.81 86 ILE A N 1
ATOM 733 C CA . ILE A 1 86 ? -11.806 1.959 6.639 1.00 87.81 86 ILE A CA 1
ATOM 734 C C . ILE A 1 86 ? -12.444 3.083 7.465 1.00 87.81 86 ILE A C 1
ATOM 736 O O . ILE A 1 86 ? -11.783 3.635 8.342 1.00 87.81 86 ILE A O 1
ATOM 740 N N . GLU A 1 87 ? -13.687 3.458 7.175 1.00 87.88 87 GLU A N 1
ATOM 741 C CA . GLU A 1 87 ? -14.416 4.498 7.915 1.00 87.88 87 GLU A CA 1
ATOM 742 C C . GLU A 1 87 ? -14.633 4.092 9.370 1.00 87.88 87 GLU A C 1
ATOM 744 O O . GLU A 1 87 ? -14.300 4.857 10.273 1.00 87.88 87 GLU A O 1
ATOM 749 N N . PHE A 1 88 ? -15.017 2.840 9.600 1.00 87.19 88 PHE A N 1
ATOM 750 C CA . PHE A 1 88 ? -15.148 2.289 10.941 1.00 87.19 88 PHE A CA 1
ATOM 751 C C . PHE A 1 88 ? -13.839 2.365 11.744 1.00 87.19 88 PHE A C 1
ATOM 753 O O . PHE A 1 88 ? -13.816 2.845 12.879 1.00 87.19 88 PHE A O 1
ATOM 760 N N . CYS A 1 89 ? -12.711 1.957 11.151 1.00 86.56 89 CYS A N 1
ATOM 761 C CA . CYS A 1 89 ? -11.406 2.067 11.806 1.00 86.56 89 CYS A CA 1
ATOM 762 C C . CYS A 1 89 ? -10.997 3.527 12.070 1.00 86.56 89 CYS A C 1
ATOM 764 O O . CYS A 1 89 ? -10.388 3.807 13.106 1.00 86.56 89 CYS A O 1
ATOM 766 N N . LYS A 1 90 ? -11.337 4.466 11.173 1.00 87.56 90 LYS A N 1
ATOM 767 C CA . LYS A 1 90 ? -11.096 5.904 11.392 1.00 87.56 90 LYS A CA 1
ATOM 768 C C . LYS A 1 90 ? -11.883 6.425 12.588 1.00 87.56 90 LYS A C 1
ATOM 770 O O . LYS A 1 90 ? -11.323 7.176 13.382 1.00 87.56 90 LYS A O 1
ATOM 775 N N . ASP A 1 91 ? -13.144 6.033 12.721 1.00 87.19 91 ASP A N 1
ATOM 776 C CA . ASP A 1 91 ? -14.002 6.489 13.813 1.00 87.19 91 ASP A CA 1
ATOM 777 C C . ASP A 1 91 ? -13.539 5.949 15.165 1.00 87.19 91 ASP A C 1
ATOM 779 O O . ASP A 1 91 ? -13.501 6.699 16.142 1.00 87.19 91 ASP A O 1
ATOM 783 N N . ILE A 1 92 ? -13.088 4.690 15.219 1.00 86.00 92 ILE A N 1
ATOM 784 C CA . ILE A 1 92 ? -12.445 4.138 16.420 1.00 86.00 92 ILE A CA 1
ATOM 785 C C . ILE A 1 92 ? -11.203 4.954 16.784 1.00 86.00 92 ILE A C 1
ATOM 787 O O . ILE A 1 92 ? -11.075 5.393 17.923 1.00 86.00 92 ILE A O 1
ATOM 791 N N . LEU A 1 93 ? -10.305 5.213 15.829 1.00 84.81 93 LEU A N 1
ATOM 792 C CA . LEU A 1 93 ? -9.095 5.988 16.111 1.00 84.81 93 LEU A CA 1
ATOM 793 C C . LEU A 1 93 ? -9.394 7.421 16.568 1.00 84.81 93 LEU A C 1
ATOM 795 O O . LEU A 1 93 ? -8.711 7.928 17.456 1.00 84.81 93 LEU A O 1
ATOM 799 N N . ARG A 1 94 ? -10.425 8.063 16.006 1.00 85.06 94 ARG A N 1
ATOM 800 C CA . ARG A 1 94 ? -10.873 9.394 16.439 1.00 85.06 94 ARG A CA 1
ATOM 801 C C . ARG A 1 94 ? -11.310 9.397 17.900 1.00 85.06 94 ARG A C 1
ATOM 803 O O . ARG A 1 94 ? -10.916 10.295 18.637 1.00 85.06 94 ARG A O 1
ATOM 810 N N . ARG A 1 95 ? -12.070 8.383 18.328 1.00 83.50 95 ARG A N 1
ATOM 811 C CA . ARG A 1 95 ? -12.503 8.225 19.729 1.00 83.50 95 ARG A CA 1
ATOM 812 C C . ARG A 1 95 ? -11.334 7.953 20.677 1.00 83.50 95 ARG A C 1
ATOM 814 O O . ARG A 1 95 ? -11.347 8.416 21.807 1.00 83.50 95 ARG A O 1
ATOM 821 N N . GLU A 1 96 ? -10.311 7.252 20.200 1.00 79.12 96 GLU A N 1
ATOM 822 C CA . GLU A 1 96 ? -9.105 6.895 20.962 1.00 79.12 96 GLU A CA 1
ATOM 823 C C . GLU A 1 96 ? -8.039 8.011 21.015 1.00 79.12 96 GLU A C 1
ATOM 825 O O . GLU A 1 96 ? -6.915 7.775 21.470 1.00 79.12 96 GLU A O 1
ATOM 830 N N . GLY A 1 97 ? -8.371 9.224 20.556 1.00 78.06 97 GLY A N 1
ATOM 831 C CA . GLY A 1 97 ? -7.517 10.410 20.673 1.00 78.06 97 GLY A CA 1
ATOM 832 C C . GLY A 1 97 ? -6.666 10.740 19.444 1.00 78.06 97 GLY A C 1
ATOM 833 O O . GLY A 1 97 ? -5.772 11.575 19.547 1.00 78.06 97 GLY A O 1
ATOM 834 N N . PHE A 1 98 ? -6.931 10.136 18.279 1.00 78.00 98 PHE A N 1
ATOM 835 C CA . PHE A 1 98 ? -6.258 10.475 17.017 1.00 78.00 98 PHE A CA 1
ATOM 836 C C . PHE A 1 98 ? -7.179 11.322 16.113 1.00 78.00 98 PHE A C 1
ATOM 838 O O . PHE A 1 98 ? -7.933 10.768 15.305 1.00 78.00 98 PHE A O 1
ATOM 845 N N . PRO A 1 99 ? -7.125 12.669 16.182 1.00 67.56 99 PRO A N 1
ATOM 846 C CA . PRO A 1 99 ? -8.102 13.554 15.530 1.00 67.56 99 PRO A CA 1
ATOM 847 C C . PRO A 1 99 ? -8.102 13.452 13.998 1.00 67.56 99 PRO A C 1
ATOM 849 O O . PRO A 1 99 ? -9.135 13.614 13.349 1.00 67.56 99 PRO A O 1
ATOM 852 N N . SER A 1 100 ? -6.960 13.115 13.397 1.00 66.62 100 SER A N 1
ATOM 853 C CA . SER A 1 100 ? -6.835 12.936 11.947 1.00 66.62 100 SER A CA 1
ATOM 854 C C . SER A 1 100 ? -7.526 11.662 11.428 1.00 66.62 100 SER A C 1
ATOM 856 O O . SER A 1 100 ? -7.679 11.501 10.214 1.00 66.62 100 SER A O 1
ATOM 858 N N . GLY A 1 101 ? -7.913 10.732 12.315 1.00 63.88 101 GLY A N 1
ATOM 859 C CA . GLY A 1 101 ? -8.360 9.384 11.944 1.00 63.88 101 GLY A CA 1
ATOM 860 C C . GLY A 1 101 ? -7.284 8.575 11.205 1.00 63.88 101 GLY A C 1
ATOM 861 O O . GLY A 1 101 ? -7.589 7.567 10.571 1.00 63.88 101 GLY A O 1
ATOM 862 N N . ARG A 1 102 ? -6.026 9.032 11.229 1.00 65.38 102 ARG A N 1
ATOM 863 C CA . ARG A 1 102 ? -4.868 8.375 10.620 1.00 65.38 102 ARG A CA 1
ATOM 864 C C . ARG A 1 102 ? -3.809 8.160 11.689 1.00 65.38 102 ARG A C 1
ATOM 866 O O . ARG A 1 102 ? -3.523 9.052 12.476 1.00 65.38 102 ARG A O 1
ATOM 873 N N . ALA A 1 103 ? -3.197 6.985 11.658 1.00 57.44 103 ALA A N 1
ATOM 874 C CA . ALA A 1 103 ? -2.180 6.578 12.620 1.00 57.44 103 ALA A CA 1
ATOM 875 C C . ALA A 1 103 ? -0.783 7.159 12.375 1.00 57.44 103 ALA A C 1
ATOM 877 O O . ALA A 1 103 ? 0.107 6.9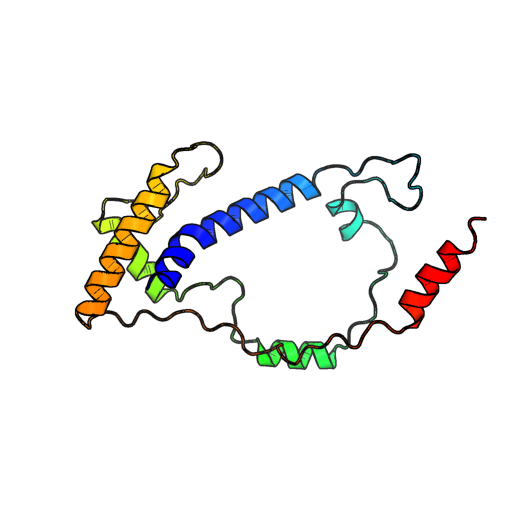38 13.185 1.00 57.44 103 ALA A O 1
ATOM 878 N N . ALA A 1 104 ? -0.566 7.864 11.262 1.00 54.53 104 ALA A N 1
ATOM 879 C CA . ALA A 1 104 ? 0.728 8.453 10.955 1.00 54.53 104 ALA A CA 1
ATOM 880 C C . ALA A 1 104 ? 0.571 9.904 10.480 1.00 54.53 104 ALA A C 1
ATOM 882 O O . ALA A 1 104 ? -0.294 10.176 9.630 1.00 54.53 104 ALA A O 1
ATOM 883 N N . PRO A 1 105 ? 1.416 10.834 10.963 1.00 51.53 105 PRO A N 1
ATOM 884 C CA . PRO A 1 105 ? 1.529 12.155 10.376 1.00 51.53 105 PRO A CA 1
ATOM 885 C C . PRO A 1 105 ? 1.983 12.031 8.921 1.00 51.53 105 PRO A C 1
ATOM 887 O O . PRO A 1 105 ? 2.602 11.050 8.499 1.00 51.53 105 PRO A O 1
ATOM 890 N N . ALA A 1 106 ? 1.677 13.054 8.123 1.00 51.50 106 ALA A N 1
ATOM 891 C CA . ALA A 1 106 ? 1.981 13.072 6.698 1.00 51.50 106 ALA A CA 1
ATOM 892 C C . ALA A 1 106 ? 3.470 12.808 6.389 1.00 51.50 106 ALA A C 1
ATOM 894 O O . ALA A 1 106 ? 3.770 12.401 5.274 1.00 51.50 106 ALA A O 1
ATOM 895 N N . ASN A 1 107 ? 4.397 12.953 7.337 1.00 50.69 107 ASN A N 1
ATOM 896 C CA . ASN A 1 107 ? 5.837 12.851 7.112 1.00 50.69 107 ASN A CA 1
ATOM 897 C C . ASN A 1 107 ? 6.465 11.693 7.906 1.00 50.69 107 ASN A C 1
ATOM 899 O O . ASN A 1 107 ? 7.243 11.913 8.826 1.00 50.69 107 ASN A O 1
ATOM 903 N N . PHE A 1 108 ? 6.173 10.454 7.498 1.00 51.28 108 PHE A N 1
ATOM 904 C CA . PHE A 1 108 ? 6.728 9.211 8.071 1.00 51.28 108 PHE A CA 1
ATOM 905 C C . PHE A 1 108 ? 8.273 9.136 8.115 1.00 51.28 108 PHE A C 1
ATOM 907 O O . PHE A 1 108 ? 8.831 8.258 8.756 1.00 51.28 108 PHE A O 1
ATOM 914 N N . VAL A 1 109 ? 8.980 10.027 7.413 1.00 47.38 109 VAL A N 1
ATOM 915 C CA . VAL A 1 109 ? 10.447 9.987 7.275 1.00 47.38 109 VAL A CA 1
ATOM 916 C C . VAL A 1 109 ? 11.160 10.931 8.257 1.00 47.38 109 VAL A C 1
ATOM 918 O O . VAL A 1 109 ? 12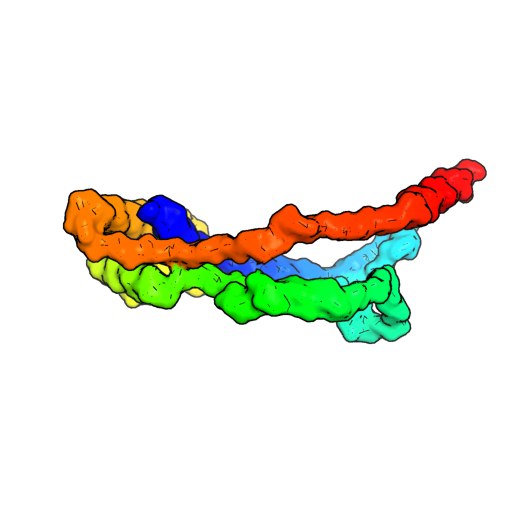.359 10.782 8.455 1.00 47.38 109 VAL A O 1
ATOM 921 N N . GLN A 1 110 ? 10.456 11.872 8.904 1.00 45.78 110 GLN A N 1
ATOM 922 C CA . GLN A 1 110 ? 11.113 12.897 9.735 1.00 45.78 110 GLN A CA 1
ATOM 923 C C . GLN A 1 110 ? 10.929 12.700 11.243 1.00 45.78 110 GLN A C 1
ATOM 925 O O . GLN A 1 110 ? 11.814 13.077 12.006 1.00 45.78 110 GLN A O 1
ATOM 930 N N . SER A 1 111 ? 9.821 12.103 11.688 1.00 44.31 111 SER A N 1
ATOM 931 C CA . SER A 1 111 ? 9.684 11.697 13.082 1.00 44.31 111 SER A CA 1
ATOM 932 C C . SER A 1 111 ? 10.000 10.215 13.187 1.00 44.31 111 SER A C 1
ATOM 934 O O . SER A 1 111 ? 9.185 9.348 12.884 1.00 44.31 111 SER A O 1
ATOM 936 N N . LEU A 1 112 ? 11.168 9.904 13.735 1.00 45.84 112 LEU A N 1
ATOM 937 C CA . LEU A 1 112 ? 11.398 8.644 14.436 1.00 45.84 112 LEU A CA 1
ATOM 938 C C . LEU A 1 112 ? 10.536 8.585 15.725 1.00 45.84 112 LEU A C 1
ATOM 940 O O . LEU A 1 112 ? 10.989 8.130 16.767 1.00 45.84 112 LEU A O 1
ATOM 944 N N . GLY A 1 113 ? 9.288 9.065 15.669 1.00 50.16 113 GLY A N 1
ATOM 945 C CA . GLY A 1 113 ? 8.258 8.874 16.678 1.00 50.16 113 GLY A CA 1
ATOM 946 C C . GLY A 1 113 ? 7.716 7.466 16.510 1.00 50.16 113 GLY A C 1
ATOM 947 O O . GLY A 1 113 ? 6.612 7.267 16.006 1.00 50.16 113 GLY A O 1
ATOM 948 N N . LYS A 1 114 ? 8.544 6.479 16.865 1.00 55.38 114 LYS A N 1
ATOM 949 C CA . LYS A 1 114 ? 8.205 5.051 16.812 1.00 55.38 114 LYS A CA 1
ATOM 950 C C . LYS A 1 114 ? 6.894 4.748 17.555 1.00 55.38 114 LYS A C 1
ATOM 952 O O . LYS A 1 114 ? 6.191 3.815 17.206 1.00 55.38 114 LYS A O 1
ATOM 957 N N . GLU A 1 115 ? 6.490 5.611 18.476 1.00 63.31 115 GLU A N 1
ATOM 958 C CA . GLU A 1 115 ? 5.362 5.381 19.368 1.00 63.31 115 GLU A CA 1
ATOM 959 C C . GLU A 1 115 ? 3.982 5.604 18.726 1.00 63.31 115 GLU A C 1
ATOM 961 O O . GLU A 1 115 ? 3.082 4.811 18.971 1.00 63.31 115 GLU A O 1
ATOM 966 N N . GLU A 1 116 ? 3.764 6.613 17.874 1.00 74.12 116 GLU A N 1
ATOM 967 C CA . GLU A 1 116 ? 2.382 6.997 17.504 1.00 74.12 116 GLU A CA 1
ATOM 968 C C . GLU A 1 116 ? 1.637 5.909 16.722 1.00 74.12 116 GLU A C 1
ATOM 970 O O . GLU A 1 116 ? 0.504 5.552 17.050 1.00 74.12 116 GLU A O 1
ATOM 975 N N . HIS A 1 117 ? 2.284 5.355 15.698 1.00 78.44 117 HIS A N 1
ATOM 976 C CA . HIS A 1 117 ? 1.699 4.308 14.867 1.00 78.44 117 HIS A CA 1
ATOM 977 C C . HIS A 1 117 ? 1.598 2.957 15.597 1.00 78.44 117 HIS A C 1
ATOM 979 O O . HIS A 1 117 ? 0.633 2.224 15.379 1.00 78.44 117 HIS A O 1
ATOM 985 N N . GLU A 1 118 ? 2.543 2.648 16.493 1.00 81.56 118 GLU A N 1
ATOM 986 C CA . GLU A 1 118 ? 2.513 1.458 17.352 1.00 81.56 118 GLU A CA 1
ATOM 987 C C . GLU A 1 118 ? 1.381 1.552 18.383 1.00 81.56 118 GLU A C 1
ATOM 989 O O . GLU A 1 118 ? 0.601 0.610 18.528 1.00 81.56 118 GLU A O 1
ATOM 994 N N . ILE A 1 119 ? 1.217 2.713 19.028 1.00 81.69 119 ILE A N 1
ATOM 995 C CA . ILE A 1 119 ? 0.115 3.003 19.954 1.00 81.69 119 ILE A CA 1
ATOM 996 C C . ILE A 1 119 ? -1.222 2.949 19.212 1.00 81.69 119 ILE A C 1
ATOM 998 O O . ILE A 1 119 ? -2.164 2.316 19.690 1.00 81.69 119 ILE A O 1
ATOM 1002 N N . ALA A 1 120 ? -1.319 3.568 18.032 1.00 83.00 120 ALA A N 1
ATOM 1003 C CA . ALA A 1 120 ? -2.529 3.527 17.216 1.00 83.00 120 ALA A CA 1
ATOM 1004 C C . ALA A 1 120 ? -2.887 2.091 16.807 1.00 83.00 120 ALA A C 1
ATOM 1006 O O . ALA A 1 120 ? -4.053 1.701 16.892 1.00 83.00 120 ALA A O 1
ATOM 1007 N N . TYR A 1 121 ? -1.898 1.283 16.411 1.00 87.44 121 TYR A N 1
ATOM 1008 C CA . TYR A 1 121 ? -2.095 -0.133 16.113 1.00 87.44 121 TYR A CA 1
ATOM 1009 C C . TYR A 1 121 ? -2.559 -0.912 17.347 1.00 87.44 121 TYR A C 1
ATOM 1011 O O . TYR A 1 121 ? -3.549 -1.638 17.260 1.00 87.44 121 TYR A O 1
ATOM 1019 N N . ALA A 1 122 ? -1.899 -0.739 18.495 1.00 86.94 122 ALA A N 1
ATOM 1020 C CA . ALA A 1 122 ? -2.244 -1.429 19.734 1.00 86.94 122 ALA A CA 1
ATOM 1021 C C . ALA A 1 122 ? -3.671 -1.094 20.197 1.00 86.94 122 ALA A C 1
ATOM 1023 O O . ALA A 1 122 ? -4.454 -2.005 20.470 1.00 86.94 122 ALA A O 1
ATOM 1024 N N . ARG A 1 123 ? -4.044 0.195 20.203 1.00 86.19 123 ARG A N 1
ATOM 1025 C CA . ARG A 1 123 ? -5.391 0.658 20.581 1.00 86.19 123 ARG A CA 1
ATOM 1026 C C . ARG A 1 123 ? -6.458 0.170 19.609 1.00 86.19 123 ARG A C 1
ATOM 1028 O O . ARG A 1 123 ? -7.469 -0.385 20.038 1.00 86.19 123 ARG A O 1
ATOM 1035 N N . LEU A 1 124 ? -6.222 0.303 18.301 1.00 87.38 124 LEU A N 1
ATOM 1036 C CA . LEU A 1 124 ? -7.157 -0.177 17.282 1.00 87.38 124 LEU A CA 1
ATOM 1037 C C . LEU A 1 124 ? -7.351 -1.693 17.383 1.00 87.38 124 LEU A C 1
ATOM 1039 O O . LEU A 1 124 ? -8.480 -2.171 17.354 1.00 87.38 124 LEU A O 1
ATOM 1043 N N . ARG A 1 125 ? -6.263 -2.455 17.531 1.00 88.69 125 ARG A N 1
ATOM 1044 C CA . ARG A 1 125 ? -6.305 -3.914 17.680 1.00 88.69 125 ARG A CA 1
ATOM 1045 C C . ARG A 1 125 ? -7.082 -4.327 18.926 1.00 88.69 125 ARG A C 1
ATOM 1047 O O . ARG A 1 125 ? -7.917 -5.222 18.841 1.00 88.69 125 ARG A O 1
ATOM 1054 N N . TYR A 1 126 ? -6.828 -3.672 20.058 1.00 88.19 126 TYR A N 1
ATOM 1055 C CA . TYR A 1 126 ? -7.535 -3.932 21.310 1.00 88.19 126 TYR A CA 1
ATOM 1056 C C . TYR A 1 126 ? -9.043 -3.693 21.161 1.00 88.19 126 TYR A C 1
ATOM 1058 O O . TYR A 1 126 ? -9.842 -4.565 21.494 1.00 88.19 126 TYR A O 1
ATOM 1066 N N . ARG A 1 127 ? -9.440 -2.566 20.559 1.00 85.06 127 ARG A N 1
ATOM 1067 C CA . ARG A 1 127 ? -10.855 -2.247 20.316 1.00 85.06 127 ARG A CA 1
ATOM 1068 C C . ARG A 1 127 ? -11.535 -3.194 19.343 1.00 85.06 127 ARG A C 1
ATOM 1070 O O . ARG A 1 127 ? -12.649 -3.628 19.608 1.00 85.06 127 ARG A O 1
ATOM 1077 N N . LEU A 1 128 ? -10.871 -3.548 18.244 1.00 84.75 128 LEU A N 1
ATOM 1078 C CA . LEU A 1 128 ? -11.432 -4.506 17.292 1.00 84.75 128 LEU A CA 1
ATOM 1079 C C . LEU A 1 128 ? -11.615 -5.900 17.905 1.00 84.75 128 LEU A C 1
ATOM 1081 O O . LEU A 1 128 ? -12.545 -6.593 17.513 1.00 84.75 128 LEU A O 1
ATOM 1085 N N . ARG A 1 129 ? -10.768 -6.299 18.864 1.00 84.44 129 ARG A N 1
ATOM 1086 C CA . ARG A 1 129 ? -10.948 -7.544 19.628 1.00 84.44 129 ARG A CA 1
ATOM 1087 C C . ARG A 1 129 ? -12.136 -7.466 20.587 1.00 84.44 129 ARG A C 1
ATOM 1089 O O . ARG A 1 129 ? -12.982 -8.343 20.566 1.00 84.44 129 ARG A O 1
ATOM 1096 N N . GLN A 1 130 ? -12.274 -6.377 21.345 1.00 82.25 130 GLN A N 1
ATOM 1097 C CA . GLN A 1 130 ? -13.453 -6.196 22.207 1.00 82.25 130 GLN A CA 1
ATOM 1098 C C . GLN A 1 130 ? -14.772 -6.254 21.420 1.00 82.25 130 GLN A C 1
ATOM 1100 O O . GLN A 1 130 ? -15.762 -6.795 21.896 1.00 82.25 130 GLN A O 1
ATOM 1105 N N . LEU A 1 131 ? -14.780 -5.706 20.204 1.00 79.88 131 LEU A N 1
ATOM 1106 C CA . LEU A 1 131 ? -15.956 -5.695 19.334 1.00 79.88 131 LEU A CA 1
ATOM 1107 C C . LEU A 1 131 ? -16.224 -7.037 18.640 1.00 79.88 131 LEU A C 1
ATOM 1109 O O . LEU A 1 131 ? -17.370 -7.290 18.278 1.00 79.88 131 LEU A O 1
ATOM 1113 N N . SER A 1 132 ? -15.206 -7.886 18.444 1.00 73.00 132 SER A N 1
ATOM 1114 C CA . SER A 1 132 ? -15.427 -9.249 17.944 1.00 73.00 132 SER A CA 1
ATOM 1115 C C . SER A 1 132 ? -16.065 -10.142 18.994 1.00 73.00 132 SER A C 1
ATOM 1117 O O . SER A 1 132 ? -16.905 -10.967 18.654 1.00 73.00 132 SER A O 1
ATOM 1119 N N . ASP A 1 133 ? -15.692 -9.945 20.256 1.00 72.12 133 ASP A N 1
ATOM 1120 C CA . ASP A 1 133 ? -16.176 -10.765 21.366 1.00 72.12 133 ASP A CA 1
ATOM 1121 C C . ASP A 1 133 ? -17.615 -10.380 21.768 1.00 72.12 133 ASP A C 1
ATOM 1123 O O . ASP A 1 133 ? -18.329 -11.182 22.360 1.00 72.12 133 ASP A O 1
ATOM 1127 N N . GLY A 1 134 ? -18.056 -9.166 21.408 1.00 64.38 134 GLY A N 1
ATOM 1128 C CA . GLY A 1 134 ? -19.406 -8.638 21.643 1.00 64.38 134 GLY A CA 1
ATOM 1129 C C . GLY A 1 134 ? -20.385 -8.751 20.464 1.00 64.38 134 GLY A C 1
ATOM 1130 O O . GLY A 1 134 ? -21.374 -8.031 20.459 1.00 64.38 134 GLY A O 1
ATOM 1131 N N . GLU A 1 135 ? -20.109 -9.584 19.450 1.00 55.94 135 GLU A N 1
ATOM 1132 C CA . GLU A 1 135 ? -21.011 -9.886 18.310 1.00 55.94 135 GLU A CA 1
ATOM 1133 C C . GLU A 1 135 ? -21.412 -8.710 17.380 1.00 55.94 135 GLU A C 1
ATOM 1135 O O . GLU A 1 135 ? -22.237 -8.872 16.482 1.00 55.94 135 GLU A O 1
ATOM 1140 N N . GLN A 1 136 ? -20.804 -7.523 17.508 1.00 53.78 136 GLN A N 1
ATOM 1141 C CA . GLN A 1 136 ? -21.323 -6.302 16.864 1.00 53.78 136 GLN A CA 1
ATOM 1142 C C . GLN A 1 136 ? -20.653 -5.898 15.532 1.00 53.78 136 GLN A C 1
ATOM 1144 O O . GLN A 1 136 ? -21.043 -4.891 14.937 1.00 53.78 136 GLN A O 1
ATOM 1149 N N . ALA A 1 137 ? -19.622 -6.600 15.053 1.00 56.09 137 ALA A N 1
ATOM 1150 C CA . ALA A 1 137 ? -18.775 -6.086 13.970 1.00 56.09 137 ALA A CA 1
ATOM 1151 C C . ALA A 1 137 ? -18.686 -7.020 12.750 1.00 56.09 137 ALA A C 1
ATOM 1153 O O . ALA A 1 137 ? -17.786 -7.857 12.662 1.00 56.09 137 ALA A O 1
ATOM 1154 N N . SER A 1 138 ? -19.553 -6.799 11.753 1.00 61.34 138 SER A N 1
ATOM 1155 C CA . SER A 1 138 ? -19.335 -7.291 10.382 1.00 61.34 138 SER A CA 1
ATOM 1156 C C . SER A 1 138 ? -18.211 -6.481 9.723 1.00 61.34 138 SER A C 1
ATOM 1158 O O . SER A 1 138 ? -18.442 -5.491 9.028 1.00 61.34 138 SER A O 1
ATOM 1160 N N . LEU A 1 139 ? -16.960 -6.835 10.030 1.00 68.81 139 LEU A N 1
ATOM 1161 C CA . LEU A 1 139 ? -15.780 -6.248 9.396 1.00 68.81 139 LEU A CA 1
ATOM 1162 C C . LEU A 1 139 ? -15.260 -7.193 8.323 1.00 68.81 139 LEU A C 1
ATOM 1164 O O . LEU A 1 139 ? -14.626 -8.207 8.612 1.00 68.81 139 LEU A O 1
ATOM 1168 N N . GLU A 1 140 ? -15.500 -6.821 7.074 1.00 73.94 140 GLU A N 1
ATOM 1169 C CA . GLU A 1 140 ? -15.040 -7.585 5.926 1.00 73.94 140 GLU A CA 1
ATOM 1170 C C . GLU A 1 140 ? -13.599 -7.214 5.553 1.00 73.94 140 GLU A C 1
ATOM 1172 O O . GLU A 1 140 ? -13.183 -6.047 5.580 1.00 73.94 140 GLU A O 1
ATOM 1177 N N . GLU A 1 141 ? -12.828 -8.232 5.172 1.00 71.75 141 GLU A N 1
ATOM 1178 C CA . GLU A 1 141 ? -11.557 -8.055 4.481 1.00 71.75 141 GLU A CA 1
ATOM 1179 C C . GLU A 1 141 ? -11.792 -8.057 2.970 1.00 71.75 141 GLU A C 1
ATOM 1181 O O . GLU A 1 141 ? -12.573 -8.853 2.455 1.00 71.75 141 GLU A O 1
ATOM 1186 N N . THR A 1 142 ? -11.051 -7.226 2.231 1.00 68.44 142 THR A N 1
ATOM 1187 C CA . THR A 1 142 ? -11.033 -7.335 0.771 1.00 68.44 142 THR A CA 1
ATOM 1188 C C . THR A 1 142 ? -10.494 -8.711 0.388 1.00 68.44 142 THR A C 1
ATOM 1190 O O . THR A 1 142 ? -9.362 -9.062 0.747 1.00 68.44 142 THR A O 1
ATOM 1193 N N . LEU A 1 143 ? -11.306 -9.485 -0.332 1.00 69.00 143 LEU A N 1
ATOM 1194 C CA . LEU A 1 143 ? -10.899 -10.781 -0.855 1.00 69.00 143 LEU A CA 1
ATOM 1195 C C . LEU A 1 143 ? -9.747 -10.591 -1.845 1.00 69.00 143 LEU A C 1
ATOM 1197 O O . LEU A 1 143 ? -9.758 -9.687 -2.685 1.00 69.00 143 LEU A O 1
ATOM 1201 N N . ALA A 1 144 ? -8.729 -11.442 -1.724 1.00 66.12 144 ALA A N 1
ATOM 1202 C CA . ALA A 1 144 ? -7.677 -11.498 -2.725 1.00 66.12 144 ALA A CA 1
ATOM 1203 C C . ALA A 1 144 ? -8.293 -11.950 -4.059 1.00 66.12 144 ALA A C 1
ATOM 1205 O O . ALA A 1 144 ? -9.167 -12.824 -4.050 1.00 66.12 144 ALA A O 1
ATOM 1206 N N . PRO A 1 145 ? -7.842 -11.403 -5.198 1.00 64.25 145 PRO A N 1
ATOM 1207 C CA . PRO A 1 145 ? -8.284 -11.898 -6.485 1.00 64.25 145 PRO A CA 1
ATOM 1208 C C . PRO A 1 145 ? -7.824 -13.356 -6.580 1.00 64.25 145 PRO A C 1
ATOM 1210 O O . PRO A 1 145 ? -6.637 -13.664 -6.483 1.00 64.25 145 PRO A O 1
ATOM 1213 N N . LEU A 1 146 ? -8.777 -14.279 -6.695 1.00 62.97 146 LEU A N 1
ATOM 1214 C CA . LEU A 1 146 ? -8.474 -15.696 -6.912 1.00 62.97 146 LEU A CA 1
ATOM 1215 C C . LEU A 1 146 ? -8.042 -15.958 -8.368 1.00 62.97 146 LEU A C 1
ATOM 1217 O O . LEU A 1 146 ? -7.477 -17.013 -8.665 1.00 62.97 146 LEU A O 1
ATOM 1221 N N . GLY A 1 147 ? -8.282 -14.988 -9.259 1.00 60.16 147 GLY A N 1
ATOM 1222 C CA . GLY A 1 147 ? -7.822 -14.988 -10.644 1.00 60.16 147 GLY A CA 1
ATOM 1223 C C . GLY A 1 147 ? -6.298 -14.904 -10.728 1.00 60.16 147 GLY A C 1
ATOM 1224 O O . GLY A 1 147 ? -5.666 -14.148 -9.996 1.00 60.16 147 GLY A O 1
ATOM 1225 N N . GLY A 1 148 ? -5.704 -15.719 -11.600 1.00 58.09 148 GLY A N 1
ATOM 1226 C CA . GLY A 1 148 ? -4.258 -15.733 -11.840 1.00 58.09 148 GLY A CA 1
ATOM 1227 C C . GLY A 1 148 ? -3.475 -16.853 -11.146 1.00 58.09 148 GLY A C 1
ATOM 1228 O O . GLY A 1 148 ? -2.310 -17.040 -11.450 1.00 58.09 148 GLY A O 1
ATOM 1229 N N . ARG A 1 149 ? -4.074 -17.694 -10.289 1.00 60.41 149 ARG A N 1
ATOM 1230 C CA . ARG A 1 149 ? -3.356 -18.877 -9.742 1.00 60.41 149 ARG A CA 1
ATOM 1231 C C . ARG A 1 149 ? -2.992 -19.927 -10.797 1.00 60.41 149 ARG A C 1
ATOM 1233 O O . ARG A 1 149 ? -2.074 -20.712 -10.596 1.00 60.41 149 ARG A O 1
ATOM 1240 N N . LYS A 1 150 ? -3.728 -19.943 -11.911 1.00 59.62 150 LYS A N 1
ATOM 1241 C CA . LYS A 1 150 ? -3.431 -20.754 -13.101 1.00 59.62 150 LYS A CA 1
ATOM 1242 C C . LYS A 1 150 ? -2.542 -20.010 -14.108 1.00 59.62 150 LYS A C 1
ATOM 1244 O O . LYS A 1 150 ? -2.277 -20.546 -15.177 1.00 59.62 150 LYS A O 1
ATOM 1249 N N . TRP A 1 151 ? -2.106 -18.790 -13.781 1.00 63.06 151 TRP A N 1
ATOM 1250 C CA . TRP A 1 151 ? -1.160 -18.020 -14.580 1.00 63.06 151 TRP A CA 1
ATOM 1251 C C . TRP A 1 151 ? 0.215 -18.664 -14.426 1.00 63.06 151 TRP A C 1
ATOM 1253 O O . TRP A 1 151 ? 0.967 -18.372 -13.499 1.00 63.06 151 TRP A O 1
ATOM 1263 N N . LYS A 1 152 ? 0.509 -19.621 -15.300 1.00 59.34 152 LYS A N 1
ATOM 1264 C CA . LYS A 1 152 ? 1.884 -19.998 -15.588 1.00 59.34 152 LYS A CA 1
ATOM 1265 C C . LYS A 1 152 ? 2.286 -19.137 -16.776 1.00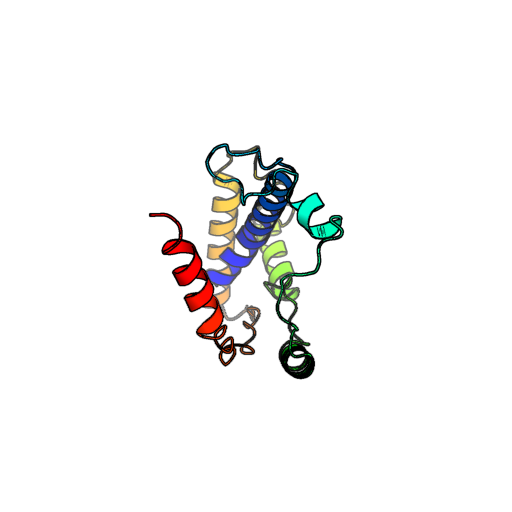 59.34 152 LYS A C 1
ATOM 1267 O O . LYS A 1 152 ? 1.619 -19.250 -17.805 1.00 59.34 152 LYS A O 1
ATOM 1272 N N . PRO A 1 153 ? 3.313 -18.281 -16.657 1.00 54.66 153 PRO A N 1
ATOM 1273 C CA . PRO A 1 153 ? 4.000 -17.816 -17.846 1.00 54.66 153 PRO A CA 1
ATOM 1274 C C . PRO A 1 153 ? 4.336 -19.074 -18.639 1.00 54.66 153 PRO A C 1
ATOM 1276 O O . PRO A 1 153 ? 4.939 -19.999 -18.084 1.00 54.66 153 PRO A O 1
ATOM 1279 N N . THR A 1 154 ? 3.859 -19.171 -19.877 1.00 55.41 154 THR A N 1
ATOM 1280 C CA . THR A 1 154 ? 4.431 -20.131 -20.815 1.00 55.41 154 THR A CA 1
ATOM 1281 C C . THR A 1 154 ? 5.903 -19.772 -20.817 1.00 55.41 154 THR A C 1
ATOM 1283 O O . THR A 1 154 ? 6.229 -18.632 -21.144 1.00 55.41 154 THR A O 1
ATOM 1286 N N . SER A 1 155 ? 6.730 -20.650 -20.245 1.00 52.47 155 SER A N 1
ATOM 1287 C CA . SER A 1 155 ? 8.163 -20.430 -20.093 1.00 52.47 155 SER A CA 1
ATOM 1288 C C . SER A 1 155 ? 8.670 -19.771 -21.362 1.00 52.47 155 SER A C 1
ATOM 1290 O O . SER A 1 155 ? 8.382 -20.274 -22.450 1.00 52.47 155 SER A O 1
ATOM 1292 N N . THR A 1 156 ? 9.375 -18.649 -21.213 1.00 49.53 156 THR A N 1
ATOM 1293 C CA . THR A 1 156 ? 10.283 -18.163 -22.244 1.00 49.53 156 THR A CA 1
ATOM 1294 C C . THR A 1 156 ? 11.001 -19.392 -22.781 1.00 49.53 156 THR A C 1
ATOM 1296 O O . THR A 1 156 ? 11.468 -20.218 -21.985 1.00 49.53 156 THR A O 1
ATOM 1299 N N . SER A 1 157 ? 10.914 -19.575 -24.095 1.00 47.78 157 SER A N 1
ATOM 1300 C CA . SER A 1 157 ? 11.435 -20.739 -24.795 1.00 47.78 157 SER A CA 1
ATOM 1301 C C . SER A 1 157 ? 12.851 -21.037 -24.312 1.00 47.78 157 SER A C 1
ATOM 1303 O O . SER A 1 157 ? 13.604 -20.119 -23.972 1.00 47.78 157 SER A O 1
ATOM 1305 N N . ASP A 1 158 ? 13.219 -22.317 -24.281 1.00 52.50 158 ASP A N 1
ATOM 1306 C CA . ASP A 1 158 ? 14.594 -22.754 -24.012 1.00 52.50 158 ASP A CA 1
ATOM 1307 C C . ASP A 1 158 ? 15.629 -21.954 -24.850 1.00 52.50 158 ASP A C 1
ATOM 1309 O O . ASP A 1 158 ? 16.749 -21.731 -24.402 1.00 52.50 158 ASP A O 1
ATOM 1313 N N . GLU A 1 159 ? 15.206 -21.363 -25.977 1.00 51.47 159 GLU A N 1
ATOM 1314 C CA . GLU A 1 159 ? 15.961 -20.427 -26.823 1.00 51.47 159 GLU A CA 1
ATOM 1315 C C . GLU A 1 159 ? 16.508 -19.182 -26.092 1.00 51.47 159 GLU A C 1
ATOM 1317 O O . GLU A 1 159 ? 17.617 -18.746 -26.390 1.00 51.47 159 GLU A O 1
ATOM 1322 N N . VAL A 1 160 ? 15.789 -18.590 -25.124 1.00 50.94 160 VAL A N 1
ATOM 1323 C CA . VAL A 1 160 ? 16.307 -17.416 -24.386 1.00 50.94 160 VAL A CA 1
ATOM 1324 C C . VAL A 1 160 ? 17.408 -17.829 -23.411 1.00 50.94 160 VAL A C 1
ATOM 1326 O O . VAL A 1 160 ? 18.364 -17.084 -23.214 1.00 50.94 160 VAL A O 1
ATOM 1329 N N . LEU A 1 161 ? 17.301 -19.018 -22.812 1.00 50.78 161 LEU A N 1
ATOM 1330 C CA . LEU A 1 161 ? 18.346 -19.575 -21.950 1.00 50.78 161 LEU A CA 1
ATOM 1331 C C . LEU A 1 161 ? 19.585 -19.982 -22.750 1.00 50.78 161 LEU A C 1
ATOM 1333 O O . LEU A 1 161 ? 20.694 -19.815 -22.246 1.00 50.78 161 LEU A O 1
ATOM 1337 N N . ASP A 1 162 ? 19.410 -20.465 -23.978 1.00 55.22 162 ASP A N 1
ATOM 1338 C CA . ASP A 1 162 ? 20.518 -20.851 -24.853 1.00 55.22 162 ASP A CA 1
ATOM 1339 C C . ASP A 1 162 ? 21.256 -19.633 -25.439 1.00 55.22 162 ASP A C 1
ATOM 1341 O O . ASP A 1 162 ? 22.485 -19.634 -25.459 1.00 55.22 162 ASP A O 1
ATOM 1345 N N . LEU A 1 163 ? 20.562 -18.523 -25.728 1.00 51.94 163 LEU A N 1
ATOM 1346 C CA . LEU A 1 163 ? 21.194 -17.237 -26.084 1.00 51.94 163 LEU A CA 1
ATOM 1347 C C . LEU A 1 163 ? 22.102 -16.671 -24.975 1.00 51.94 163 LEU A C 1
ATOM 1349 O O . LEU A 1 163 ? 23.097 -16.001 -25.256 1.00 51.94 163 LEU A O 1
ATOM 1353 N N . TYR A 1 164 ? 21.782 -16.925 -23.701 1.00 54.09 164 TYR A N 1
ATOM 1354 C CA . TYR A 1 164 ? 22.654 -16.536 -22.585 1.00 54.09 164 TYR A CA 1
ATOM 1355 C C . TYR A 1 164 ? 23.856 -17.472 -22.400 1.00 54.09 164 TYR A C 1
ATOM 1357 O O . TYR A 1 164 ? 24.830 -17.053 -21.775 1.00 54.09 164 TYR A O 1
ATOM 1365 N N . LYS A 1 165 ? 23.801 -18.708 -22.916 1.00 54.12 165 LYS A N 1
ATOM 1366 C CA . LYS A 1 165 ? 24.928 -19.653 -22.889 1.00 54.12 165 LYS A CA 1
ATOM 1367 C C . LYS A 1 165 ? 25.896 -19.406 -24.042 1.00 54.12 165 LYS A C 1
ATOM 1369 O O . LYS A 1 165 ? 27.088 -19.335 -23.781 1.00 54.12 165 LYS A O 1
ATOM 1374 N N . GLU A 1 166 ? 25.406 -19.173 -25.263 1.00 50.31 166 GLU A N 1
ATOM 1375 C CA . GLU A 1 166 ? 26.267 -18.860 -26.420 1.00 50.31 166 GLU A CA 1
ATOM 1376 C C . GLU A 1 166 ? 27.131 -17.614 -26.162 1.00 50.31 166 GLU A C 1
ATOM 1378 O O . GLU A 1 166 ? 28.338 -17.635 -26.368 1.00 50.31 166 GLU A O 1
ATOM 1383 N N . HIS A 1 167 ? 26.564 -16.555 -25.576 1.00 50.56 167 HIS A N 1
ATOM 1384 C CA . HIS A 1 167 ? 27.334 -15.355 -25.224 1.00 50.56 167 HIS A CA 1
ATOM 1385 C C . HIS A 1 167 ? 28.310 -15.519 -24.046 1.00 50.56 167 HIS A C 1
ATOM 1387 O O . HIS A 1 167 ? 29.085 -14.600 -23.783 1.00 50.56 167 HIS A O 1
ATOM 1393 N N . ALA A 1 168 ? 28.255 -16.631 -23.311 1.00 49.41 168 ALA A N 1
ATOM 1394 C CA . ALA A 1 168 ? 29.207 -16.941 -22.246 1.00 49.41 168 ALA A CA 1
ATOM 1395 C C . ALA A 1 168 ? 30.389 -17.793 -22.741 1.00 49.41 168 ALA A C 1
ATOM 1397 O O . ALA A 1 168 ? 31.394 -17.867 -22.040 1.00 49.41 168 ALA A O 1
ATOM 1398 N N . GLU A 1 169 ? 30.279 -18.411 -23.921 1.00 46.72 169 GLU A N 1
ATOM 1399 C CA . GLU A 1 169 ? 31.318 -19.265 -24.519 1.00 46.72 169 GLU A CA 1
ATOM 1400 C C . GLU A 1 169 ? 32.223 -18.506 -25.516 1.00 46.72 169 GLU A C 1
ATOM 1402 O O . GLU A 1 169 ? 33.279 -19.008 -25.886 1.00 46.72 169 GLU A O 1
ATOM 1407 N N . ASP A 1 170 ? 31.872 -17.267 -25.882 1.00 47.78 170 ASP A N 1
ATOM 1408 C CA . ASP A 1 170 ? 32.650 -16.398 -26.787 1.00 47.78 170 ASP A CA 1
ATOM 1409 C C . ASP A 1 170 ? 33.712 -15.511 -26.074 1.00 47.78 170 ASP A C 1
ATOM 1411 O O . ASP A 1 170 ? 34.295 -14.620 -26.698 1.00 47.78 170 ASP A O 1
ATOM 1415 N N . GLU A 1 171 ? 33.954 -15.698 -24.767 1.00 47.47 171 GLU A N 1
ATOM 1416 C CA . GLU A 1 171 ? 34.888 -14.888 -23.946 1.00 47.47 171 GLU A CA 1
ATOM 1417 C C . GLU A 1 171 ? 36.148 -15.642 -23.439 1.00 47.47 171 GLU A C 1
ATOM 1419 O O . GLU A 1 171 ? 36.747 -15.205 -22.453 1.00 47.47 171 GLU A O 1
ATOM 1424 N N . ASP A 1 172 ? 36.601 -16.701 -24.127 1.00 37.69 172 ASP A N 1
ATOM 1425 C CA . ASP A 1 172 ? 37.905 -17.364 -23.871 1.00 37.69 172 ASP A CA 1
ATOM 1426 C C . ASP A 1 172 ? 38.998 -17.024 -24.910 1.00 37.69 172 ASP A C 1
ATOM 1428 O O . ASP A 1 172 ? 38.765 -17.179 -26.134 1.00 37.69 172 ASP A O 1
#

Foldseek 3Di:
DLVLLCCLACVVVVVVVVVVVCVVQLQDWDDDDPPCNVDDTGRNVCVPPPDPDDPPDDDDDPVVVVVLCVLCVPPDPPPFFDPVSNVVCLVQLCVVPNVVSHQDDPCPPPDPPVPRSVVSSVSSVVVVVVCVVVVHDPGDGDDDRPRCPPDDDPPPPVVVVVVVVVVVVVPD